Protein AF-A0A3R7WP58-F1 (afdb_monomer)

Sequence (88 aa):
MEALYPLLLRRGKPDYIRSDNGPEFSAAPFQDWLWLVGIEPIRIYPGSPTRRRFACLSGKAWDNGYNERFNGTLRSEVLNAEWFATTR

pLDDT: mean 71.29, std 17.09, range [35.31, 92.38]

Foldseek 3Di:
DVVVVVVCVVVNADQEDEDAPDPVQVDPVNVVVCVVVVRWADEDDPDDDDDDTDDPHPDDPVVCVVVVVVVVCCCPVPVVVDDDPDDD

Nearest PDB structures (foldseek):
  1a5v-assembly1_A  TM=6.564E-01  e=4.251E-02  Rous sarcoma virus (strain Schmidt-Ruppin)
  1vsh-assembly1_A  TM=6.001E-01  e=3.701E-02  Rous sarcoma virus (strain Schmidt-Ruppin)
  1asu-assembly1_A-2  TM=5.735E-01  e=3.222E-02  Avian sarcoma virus
  6qbv-assembly1_A  TM=5.704E-01  e=5.610E-02  Human T-lymphotropic virus 2
  8phj-assembly1_X  TM=3.780E-01  e=5.839E+00  Allochromatium vinosum

Solvent-accessible surface area (backbone atoms only — not comparable to full-atom values): 5672 Å² total; per-residue (Å²): 107,83,73,55,57,61,47,35,74,75,73,46,82,55,70,61,65,85,47,61,79,46,68,76,63,69,33,64,74,52,51,55,48,38,52,75,73,67,38,49,35,68,61,84,66,98,81,73,93,75,93,74,72,62,16,50,49,78,84,49,78,77,79,47,45,67,60,53,48,51,55,50,48,48,41,61,68,44,63,71,68,50,88,83,93,76,90,129

Radius of gyration: 16.31 Å; Cα contacts (8 Å, |Δi|>4): 65; chains: 1; bounding box: 30×23×52 Å

Secondary structure (DSSP, 8-state):
-TTHHHHHHHH---S-----S-HHHHSHHHHHHHHHTT-------SS-----------S-TTTTHHHHHHHHHHIIIIITTS------

Structure (mmCIF, N/CA/C/O backbone):
data_AF-A0A3R7WP58-F1
#
_entry.id   AF-A0A3R7WP58-F1
#
loop_
_atom_site.group_PDB
_atom_site.id
_atom_site.type_symbol
_atom_site.label_atom_id
_atom_site.label_alt_id
_atom_site.label_comp_id
_atom_site.label_asym_id
_atom_site.label_entity_id
_atom_site.label_seq_id
_atom_site.pdbx_PDB_ins_code
_atom_site.Cartn_x
_atom_site.Cartn_y
_atom_site.Cartn_z
_atom_site.occupancy
_atom_site.B_iso_or_equiv
_atom_site.auth_seq_id
_atom_site.auth_comp_id
_atom_site.auth_asym_id
_atom_site.auth_atom_id
_atom_site.pdbx_PDB_model_num
ATOM 1 N N . MET A 1 1 ? -5.408 7.279 -2.656 1.00 69.94 1 MET A N 1
ATOM 2 C CA . MET A 1 1 ? -6.471 6.304 -2.303 1.00 69.94 1 MET A CA 1
ATOM 3 C C . MET A 1 1 ? -7.077 5.610 -3.515 1.00 69.94 1 MET A C 1
ATOM 5 O O . MET A 1 1 ? -7.635 4.533 -3.341 1.00 69.94 1 MET A O 1
ATOM 9 N N . GLU A 1 2 ? -6.884 6.162 -4.717 1.00 81.62 2 GLU A N 1
ATOM 10 C CA . GLU A 1 2 ? -7.282 5.593 -6.015 1.00 81.62 2 GLU A CA 1
ATOM 11 C C . GLU A 1 2 ? -7.027 4.091 -6.183 1.00 81.62 2 GLU A C 1
ATOM 13 O O . GLU A 1 2 ? -7.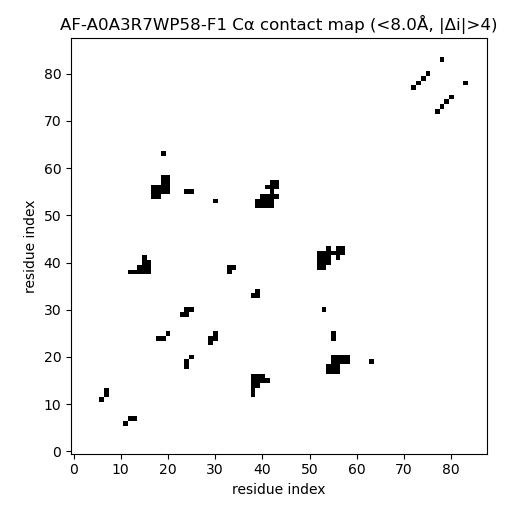863 3.389 -6.731 1.00 81.62 2 GLU A O 1
ATOM 18 N N . ALA A 1 3 ? -5.902 3.567 -5.688 1.00 84.81 3 ALA A N 1
ATOM 19 C CA . ALA A 1 3 ? -5.602 2.142 -5.818 1.00 84.81 3 ALA A CA 1
ATOM 20 C C . ALA A 1 3 ? -6.362 1.265 -4.809 1.00 84.81 3 ALA A C 1
ATOM 22 O O . ALA A 1 3 ? -6.803 0.168 -5.143 1.00 84.81 3 ALA A O 1
ATOM 23 N N . LEU A 1 4 ? -6.517 1.724 -3.563 1.00 84.38 4 LEU A N 1
ATOM 24 C CA . LEU A 1 4 ? -7.024 0.880 -2.482 1.00 84.38 4 LEU A CA 1
ATOM 25 C C . LEU A 1 4 ? -8.554 0.840 -2.456 1.00 84.38 4 LEU A C 1
ATOM 27 O O . LEU A 1 4 ? -9.127 -0.224 -2.248 1.00 84.38 4 LEU A O 1
ATOM 31 N N . TYR A 1 5 ? -9.227 1.958 -2.730 1.00 87.44 5 TYR A N 1
ATOM 32 C CA . TYR A 1 5 ? -10.690 2.023 -2.678 1.00 87.44 5 TYR A CA 1
ATOM 33 C C . TYR A 1 5 ? -11.385 1.034 -3.645 1.00 87.44 5 TYR A C 1
ATOM 35 O O . TYR A 1 5 ? -12.220 0.252 -3.184 1.00 87.44 5 TYR A O 1
ATOM 43 N N . PRO A 1 6 ? -11.004 0.936 -4.938 1.00 91.19 6 PRO A N 1
ATOM 44 C CA . PRO A 1 6 ? -11.584 -0.054 -5.850 1.00 91.19 6 PRO A CA 1
ATOM 45 C C . PRO A 1 6 ? -11.274 -1.500 -5.445 1.00 91.19 6 PRO A C 1
ATOM 47 O O . PRO A 1 6 ? -12.091 -2.396 -5.662 1.00 91.19 6 PRO A O 1
ATOM 50 N N . LEU A 1 7 ? -10.105 -1.745 -4.843 1.00 88.75 7 LEU A N 1
ATOM 51 C CA . LEU A 1 7 ? -9.735 -3.073 -4.353 1.00 88.75 7 LEU A CA 1
ATOM 52 C C . LEU A 1 7 ? -10.619 -3.501 -3.186 1.00 88.75 7 LEU A C 1
ATOM 54 O O . LEU A 1 7 ? -11.079 -4.640 -3.179 1.00 88.75 7 LEU A O 1
ATOM 58 N N . LEU A 1 8 ? -10.911 -2.592 -2.254 1.00 88.06 8 LEU A N 1
ATOM 59 C CA . LEU A 1 8 ? -11.823 -2.860 -1.142 1.00 88.06 8 LEU A CA 1
ATOM 60 C C . LEU A 1 8 ? -13.246 -3.146 -1.630 1.00 88.06 8 LEU A C 1
ATOM 62 O O . LEU A 1 8 ? -13.886 -4.064 -1.127 1.00 88.06 8 LEU A O 1
ATOM 66 N N . LEU A 1 9 ? -13.726 -2.427 -2.650 1.00 89.25 9 LEU A N 1
ATOM 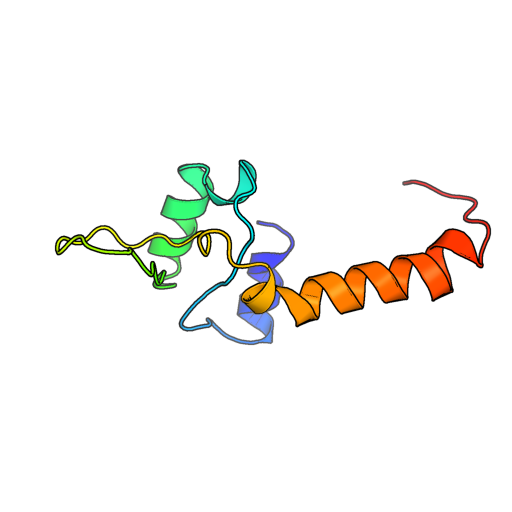67 C CA . LEU A 1 9 ? -15.033 -2.701 -3.258 1.00 89.25 9 LEU A CA 1
ATOM 68 C C . LEU A 1 9 ? -15.085 -4.079 -3.932 1.00 89.25 9 LEU A C 1
ATOM 70 O O . LEU A 1 9 ? -16.089 -4.779 -3.840 1.00 89.25 9 LEU A O 1
ATOM 74 N N . ARG A 1 10 ? -14.004 -4.483 -4.608 1.00 92.38 10 ARG A N 1
ATOM 75 C CA . ARG A 1 10 ? -13.961 -5.734 -5.379 1.00 92.38 10 ARG A CA 1
ATOM 76 C C . ARG A 1 10 ? -13.648 -6.971 -4.535 1.00 92.38 10 ARG A C 1
ATOM 78 O O . ARG A 1 10 ? -14.095 -8.063 -4.872 1.00 92.38 10 ARG A O 1
ATOM 85 N N . ARG A 1 11 ? -12.811 -6.830 -3.507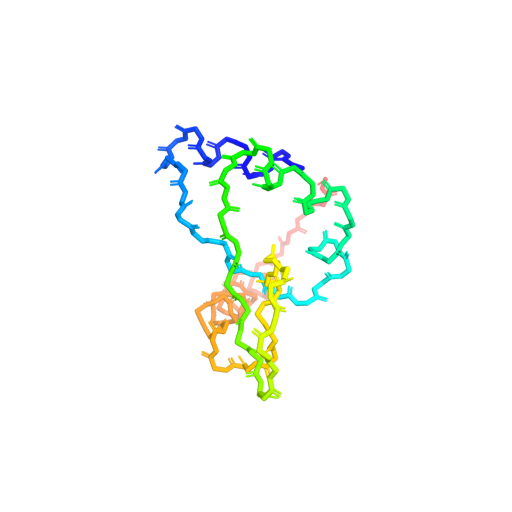 1.00 88.25 11 ARG A N 1
ATOM 86 C CA . ARG A 1 11 ? -12.292 -7.938 -2.684 1.00 88.25 11 ARG A CA 1
ATOM 87 C C . ARG A 1 11 ? -12.904 -7.972 -1.283 1.00 88.25 11 ARG A C 1
ATOM 89 O O . ARG A 1 11 ? -12.718 -8.961 -0.583 1.00 88.25 11 ARG A O 1
ATOM 96 N N . GLY A 1 12 ? -13.631 -6.927 -0.895 1.00 86.12 12 GLY A N 1
ATOM 97 C CA . GLY A 1 12 ? -14.103 -6.723 0.467 1.00 86.12 12 GLY A CA 1
ATOM 98 C C . GLY A 1 12 ? -13.064 -6.026 1.346 1.00 86.12 12 GLY A C 1
ATOM 99 O O . GLY A 1 12 ? -11.894 -5.868 0.986 1.00 86.12 12 GLY A O 1
ATOM 100 N N . LYS A 1 13 ? -13.517 -5.593 2.524 1.00 84.25 13 LYS A N 1
ATOM 101 C CA . LYS A 1 13 ? -12.667 -4.973 3.541 1.00 84.25 13 LYS A CA 1
ATOM 102 C C . LYS A 1 13 ? -11.793 -6.045 4.209 1.00 84.25 13 LYS A C 1
ATOM 104 O O . LYS A 1 13 ? -12.359 -6.949 4.820 1.00 84.25 13 LYS A O 1
ATOM 109 N N . PRO A 1 14 ? -10.454 -5.950 4.156 1.00 82.12 14 PRO A N 1
ATOM 110 C CA . PRO A 1 14 ? -9.588 -6.845 4.902 1.00 82.12 14 PRO A CA 1
ATOM 111 C C . PRO A 1 14 ? -9.614 -6.492 6.391 1.00 82.12 14 PRO A C 1
ATOM 113 O O . PRO A 1 14 ? -9.915 -5.358 6.783 1.00 82.12 14 PRO A O 1
ATOM 116 N N . ASP A 1 15 ? -9.250 -7.456 7.228 1.00 75.12 15 ASP A N 1
ATOM 117 C CA . ASP A 1 15 ? -9.060 -7.202 8.656 1.00 7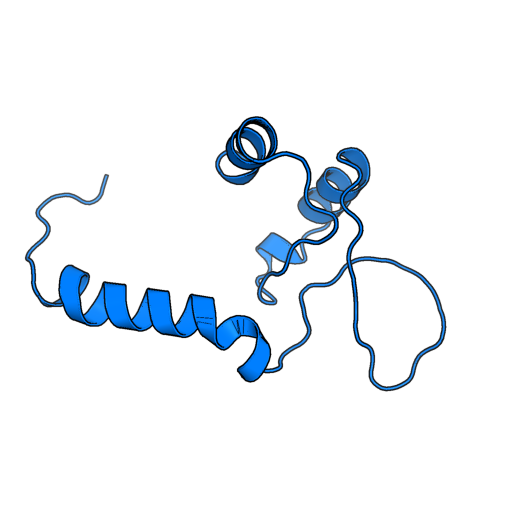5.12 15 ASP A CA 1
ATOM 118 C C . ASP A 1 15 ? -7.810 -6.353 8.903 1.00 75.12 15 ASP A C 1
ATOM 120 O O . ASP A 1 15 ? -7.832 -5.472 9.760 1.00 75.12 15 ASP A O 1
ATOM 124 N N . TYR A 1 16 ? -6.761 -6.566 8.096 1.00 71.56 16 TYR A N 1
ATOM 125 C CA . TYR A 1 16 ? -5.446 -5.950 8.258 1.00 71.56 16 TYR A CA 1
ATOM 126 C C . TYR A 1 16 ? -4.810 -5.599 6.910 1.00 71.56 16 TYR A C 1
ATOM 128 O O . TYR A 1 16 ? -4.940 -6.344 5.937 1.00 71.56 16 TYR A O 1
ATOM 136 N N . ILE A 1 17 ? -4.065 -4.491 6.868 1.00 76.50 17 ILE A N 1
ATOM 137 C CA . ILE A 1 17 ? -3.220 -4.110 5.729 1.00 76.50 17 ILE A CA 1
ATOM 138 C C . ILE A 1 17 ? -1.760 -4.111 6.169 1.00 76.50 17 ILE A C 1
ATOM 140 O O . ILE A 1 17 ? -1.399 -3.510 7.180 1.00 76.50 17 ILE A O 1
ATOM 144 N N . ARG A 1 18 ? -0.925 -4.791 5.380 1.00 74.50 18 ARG A N 1
ATOM 145 C CA . ARG A 1 18 ? 0.529 -4.815 5.522 1.00 74.50 18 ARG A CA 1
ATOM 146 C C . ARG A 1 18 ? 1.134 -3.841 4.521 1.00 74.50 18 ARG A C 1
ATOM 148 O O . ARG A 1 18 ? 0.869 -3.961 3.330 1.00 74.50 18 ARG A O 1
ATOM 155 N N . SER A 1 19 ? 1.952 -2.922 5.020 1.00 71.56 19 SER A N 1
ATOM 156 C CA . SER A 1 19 ? 2.760 -2.025 4.199 1.00 71.56 19 SER A CA 1
ATOM 157 C C . SER A 1 19 ? 4.183 -1.948 4.730 1.00 71.56 19 SER A C 1
ATOM 159 O O . SER A 1 19 ? 4.438 -2.304 5.889 1.00 71.56 19 SER A O 1
ATOM 161 N N . ASP A 1 20 ? 5.088 -1.473 3.883 1.00 70.62 20 ASP A N 1
ATOM 162 C CA . ASP A 1 20 ? 6.401 -1.023 4.318 1.00 70.62 20 ASP A CA 1
ATOM 163 C C . ASP A 1 20 ? 6.299 0.271 5.152 1.00 70.62 20 ASP A C 1
ATOM 165 O O . ASP A 1 20 ? 5.216 0.813 5.388 1.00 70.62 20 ASP A O 1
ATOM 169 N N . ASN A 1 21 ? 7.446 0.747 5.638 1.00 68.25 21 ASN A N 1
ATOM 170 C CA . ASN A 1 21 ? 7.535 1.963 6.446 1.00 68.25 21 ASN A CA 1
ATOM 171 C C . ASN A 1 21 ? 7.634 3.239 5.591 1.00 68.25 21 ASN A C 1
ATOM 173 O O . ASN A 1 21 ? 8.244 4.215 6.035 1.00 68.25 21 ASN A O 1
ATOM 177 N N . GLY A 1 22 ? 7.086 3.236 4.372 1.00 71.00 22 GLY A N 1
ATOM 178 C CA . GLY A 1 22 ? 7.071 4.418 3.521 1.00 71.00 22 GLY A CA 1
ATOM 179 C C . GLY A 1 22 ? 6.442 5.629 4.235 1.00 71.00 22 GLY A C 1
ATOM 180 O O . GLY A 1 22 ? 5.483 5.477 5.011 1.00 71.00 22 GLY A O 1
ATOM 181 N N . PRO A 1 23 ? 6.962 6.852 4.026 1.00 75.19 23 PRO A N 1
ATOM 182 C CA . PRO A 1 23 ? 6.374 8.069 4.588 1.00 75.19 23 PRO A CA 1
ATOM 183 C C . PRO A 1 23 ? 4.891 8.232 4.211 1.00 75.19 23 PRO A C 1
ATOM 185 O O . PRO A 1 23 ? 4.093 8.710 5.013 1.00 75.19 23 PRO A O 1
ATOM 188 N N . GLU A 1 24 ? 4.489 7.755 3.035 1.00 79.94 24 GLU A N 1
ATOM 189 C CA . GLU A 1 24 ? 3.111 7.738 2.547 1.00 79.94 24 GLU A CA 1
ATOM 190 C C . GLU A 1 24 ? 2.172 6.844 3.375 1.00 79.94 24 GLU A C 1
ATOM 192 O O . GLU A 1 24 ? 0.997 7.175 3.530 1.00 79.94 24 GLU A O 1
ATOM 197 N N . PHE A 1 25 ? 2.685 5.758 3.963 1.00 75.19 25 PHE A N 1
ATOM 198 C CA . PHE A 1 25 ? 1.910 4.813 4.777 1.00 75.19 25 PHE A CA 1
ATOM 199 C C . PHE A 1 25 ? 1.976 5.110 6.272 1.00 75.19 25 PHE A C 1
ATOM 201 O O . PHE A 1 25 ? 1.206 4.545 7.049 1.00 75.19 25 PHE A O 1
ATOM 208 N N . SER A 1 26 ? 2.893 5.987 6.685 1.00 72.62 26 SER A N 1
ATOM 209 C CA . SER A 1 26 ? 2.976 6.517 8.048 1.00 72.62 26 SER A CA 1
ATOM 210 C C . SER A 1 26 ? 2.275 7.872 8.206 1.00 72.62 26 SER A C 1
ATOM 212 O O . SER A 1 26 ? 1.974 8.260 9.337 1.00 72.62 26 SER A O 1
ATOM 214 N N . ALA A 1 27 ? 1.947 8.555 7.103 1.00 80.25 27 ALA A N 1
ATOM 215 C CA . ALA A 1 27 ? 1.266 9.845 7.095 1.00 80.25 27 ALA A CA 1
ATOM 216 C C . ALA A 1 27 ? -0.118 9.801 7.772 1.00 80.25 27 ALA A C 1
ATOM 218 O O . ALA A 1 27 ? -0.941 8.930 7.488 1.00 80.25 27 ALA A O 1
ATOM 219 N N . ALA A 1 28 ? -0.405 10.798 8.616 1.00 79.88 28 ALA A N 1
ATOM 220 C CA . ALA A 1 28 ? -1.657 10.890 9.375 1.00 79.88 28 ALA A CA 1
ATOM 221 C C . ALA A 1 28 ? -2.937 10.786 8.514 1.00 79.88 28 ALA A C 1
ATOM 223 O O . ALA A 1 28 ? -3.798 9.986 8.873 1.00 79.88 28 ALA A O 1
ATOM 224 N N . PRO A 1 29 ? -3.053 11.452 7.342 1.00 85.12 29 PRO A N 1
ATOM 225 C CA . PRO A 1 29 ? -4.259 11.345 6.514 1.00 85.12 29 PRO A CA 1
ATOM 226 C C . PRO A 1 29 ? -4.561 9.918 6.036 1.00 85.12 29 PRO A C 1
ATOM 228 O O . PRO A 1 29 ? -5.722 9.547 5.863 1.00 85.12 29 PRO A O 1
ATOM 231 N N . PHE A 1 30 ? -3.524 9.105 5.814 1.00 81.94 30 PHE A N 1
ATOM 232 C CA . PHE A 1 30 ? -3.688 7.706 5.427 1.00 81.94 30 PHE A CA 1
ATOM 233 C C . PHE A 1 30 ? -4.190 6.859 6.603 1.00 81.94 30 PHE A C 1
ATOM 235 O O . PHE A 1 30 ? -5.100 6.045 6.430 1.00 81.94 30 PHE A O 1
ATOM 242 N N . GLN A 1 31 ? -3.658 7.113 7.802 1.00 78.25 31 GLN A N 1
ATOM 243 C CA . GLN A 1 31 ? -4.104 6.452 9.029 1.00 78.25 31 GLN A CA 1
ATOM 244 C C . GLN A 1 31 ? -5.562 6.782 9.362 1.00 78.25 31 GLN A C 1
ATOM 246 O O . GLN A 1 31 ? -6.356 5.882 9.641 1.00 78.25 31 GLN A O 1
ATOM 251 N N . ASP A 1 32 ? -5.936 8.058 9.285 1.00 82.94 32 ASP A N 1
ATOM 252 C CA . ASP A 1 32 ? -7.293 8.512 9.595 1.00 82.94 32 ASP A CA 1
ATOM 253 C C . ASP A 1 32 ? -8.320 7.860 8.665 1.00 82.94 32 ASP A C 1
ATOM 255 O O . ASP A 1 32 ? -9.369 7.385 9.103 1.00 82.94 32 ASP A O 1
ATOM 259 N N . TRP A 1 33 ? -7.997 7.751 7.377 1.00 86.38 33 TRP A N 1
ATOM 260 C CA . TRP A 1 33 ? -8.874 7.089 6.419 1.00 86.38 33 TRP A CA 1
ATOM 261 C C . TRP A 1 33 ? -9.006 5.587 6.660 1.00 86.38 33 TRP A C 1
ATOM 263 O O . TRP A 1 33 ? -10.116 5.059 6.614 1.00 86.38 33 TRP A O 1
ATOM 273 N N . LEU A 1 34 ? -7.913 4.886 6.963 1.00 82.19 34 LEU A N 1
ATOM 274 C CA . LEU A 1 34 ? -7.979 3.459 7.280 1.00 82.19 34 LEU A CA 1
ATOM 275 C C . LEU A 1 34 ? -8.840 3.194 8.526 1.00 82.19 34 LEU A C 1
ATOM 277 O O . LEU A 1 34 ? -9.602 2.223 8.551 1.00 82.19 34 LEU A O 1
ATOM 281 N N . TRP A 1 35 ? -8.789 4.096 9.511 1.00 78.81 35 TRP A N 1
ATOM 282 C CA . TRP A 1 35 ? -9.667 4.049 10.677 1.00 78.81 35 TRP A CA 1
ATOM 283 C C . TRP A 1 35 ? -11.141 4.249 10.302 1.00 78.81 35 TRP A C 1
ATOM 285 O O . TRP A 1 35 ? -11.986 3.460 10.724 1.00 78.81 35 TRP A O 1
ATOM 295 N N . LEU A 1 36 ? -11.450 5.240 9.457 1.00 83.75 36 LEU A N 1
ATOM 296 C CA . LEU A 1 36 ? -12.814 5.498 8.972 1.00 83.75 36 LEU A CA 1
ATOM 297 C C . LEU A 1 36 ? -13.398 4.323 8.181 1.00 83.75 36 LEU A C 1
ATOM 299 O O . LEU A 1 36 ? -14.590 4.040 8.275 1.00 83.75 36 LEU A O 1
ATOM 303 N N . VAL A 1 37 ? -12.563 3.620 7.417 1.00 82.56 37 VAL A N 1
ATOM 304 C CA . VAL A 1 37 ? -12.969 2.433 6.650 1.00 82.56 37 VAL A CA 1
ATOM 305 C C . VAL A 1 37 ? -13.101 1.191 7.547 1.00 82.56 37 VAL A C 1
ATOM 307 O O . VAL A 1 37 ? -13.621 0.165 7.113 1.00 82.56 37 VAL A O 1
ATOM 310 N N . GLY A 1 38 ? -12.692 1.269 8.817 1.00 79.88 38 GLY A N 1
ATOM 311 C CA . GLY A 1 38 ? -12.793 0.170 9.777 1.00 79.88 38 GLY A CA 1
ATOM 312 C C . GLY A 1 38 ? -11.753 -0.926 9.551 1.00 79.88 38 GLY A C 1
ATOM 313 O O . GLY A 1 38 ? -12.014 -2.098 9.840 1.00 79.88 38 GLY A O 1
ATOM 314 N N . ILE A 1 39 ? -10.597 -0.579 8.983 1.00 78.44 39 ILE A N 1
ATOM 315 C CA . ILE A 1 39 ? -9.466 -1.495 8.824 1.00 78.44 39 ILE A CA 1
ATOM 316 C C . ILE A 1 39 ? -8.589 -1.353 10.066 1.00 78.44 39 ILE A C 1
ATOM 318 O O . ILE A 1 39 ? -8.037 -0.284 10.331 1.00 78.44 39 ILE A O 1
ATOM 322 N N . GLU A 1 40 ? -8.493 -2.427 10.854 1.00 63.25 40 GLU A N 1
ATOM 323 C CA . GLU A 1 40 ? -7.678 -2.418 12.061 1.00 63.25 40 GLU A CA 1
ATOM 324 C C . GLU A 1 40 ? -6.197 -2.598 11.700 1.00 63.25 40 GLU A C 1
ATOM 326 O O . GLU A 1 40 ? -5.854 -3.397 10.833 1.00 63.25 40 GLU A O 1
ATOM 331 N N . PRO A 1 41 ? -5.278 -1.891 12.361 1.00 57.50 41 PRO A N 1
ATOM 332 C CA . PRO A 1 41 ? -3.851 -2.130 12.110 1.00 57.50 41 PRO A CA 1
ATOM 333 C C . PRO A 1 41 ? -3.132 -2.914 13.225 1.00 57.50 41 PRO A C 1
ATOM 335 O O . PRO A 1 41 ? -3.301 -2.604 14.408 1.00 57.50 41 PRO A O 1
ATOM 338 N N . ILE A 1 42 ? -2.236 -3.851 12.875 1.00 53.50 42 ILE A N 1
ATOM 339 C CA . ILE A 1 42 ? -1.508 -4.705 13.849 1.00 53.50 42 ILE A CA 1
ATOM 340 C C . ILE A 1 42 ? -0.035 -4.333 13.996 1.00 53.50 42 ILE A C 1
ATOM 342 O O . ILE A 1 42 ? 0.772 -4.709 13.145 1.00 53.50 42 ILE A O 1
ATOM 346 N N . ARG A 1 43 ? 0.369 -3.713 15.117 1.00 48.69 43 ARG A N 1
ATOM 347 C CA . ARG A 1 43 ? 1.797 -3.490 15.416 1.00 48.69 43 ARG A CA 1
ATOM 348 C C . ARG A 1 43 ? 2.349 -4.603 16.293 1.00 48.69 43 ARG A C 1
ATOM 350 O O . ARG A 1 43 ? 1.799 -4.882 17.352 1.00 48.69 43 ARG A O 1
ATOM 357 N N . ILE A 1 44 ? 3.491 -5.161 15.896 1.00 42.19 44 ILE A N 1
ATOM 358 C CA . ILE A 1 44 ? 4.340 -5.972 16.771 1.00 42.19 44 ILE A CA 1
ATOM 359 C C . ILE A 1 44 ? 5.386 -5.019 17.358 1.00 42.19 44 ILE A C 1
ATOM 361 O O . ILE A 1 44 ? 6.251 -4.521 16.639 1.00 42.19 44 ILE A O 1
ATOM 365 N N . TYR A 1 45 ? 5.282 -4.710 18.649 1.00 37.59 45 TYR A N 1
ATOM 366 C CA . TYR A 1 45 ? 6.335 -4.008 19.384 1.00 37.59 45 TYR A CA 1
ATOM 367 C C . TYR A 1 45 ? 7.208 -5.036 20.107 1.00 37.59 45 TYR A C 1
ATOM 369 O O . TYR A 1 45 ? 6.658 -5.879 20.819 1.00 37.59 45 TYR A O 1
ATOM 377 N N . PRO A 1 46 ? 8.548 -4.947 20.042 1.00 41.59 46 PRO A N 1
ATOM 378 C CA . PRO A 1 46 ? 9.367 -5.531 21.086 1.00 41.59 46 PRO A CA 1
ATOM 379 C C . PRO A 1 46 ? 9.199 -4.655 22.341 1.00 41.59 46 PRO A C 1
ATOM 381 O O . PRO A 1 46 ? 9.853 -3.627 22.483 1.00 41.59 46 PRO A O 1
ATOM 384 N N . GLY A 1 47 ? 8.261 -5.037 23.216 1.00 46.41 47 GLY A N 1
ATOM 385 C CA . GLY A 1 47 ? 8.254 -4.624 24.625 1.00 46.41 47 GLY A CA 1
ATOM 386 C C . GLY A 1 47 ? 7.452 -3.384 25.057 1.00 46.41 47 GLY A C 1
ATOM 387 O O . GLY A 1 47 ? 7.941 -2.671 25.925 1.00 46.41 47 GLY A O 1
ATOM 388 N N . SER A 1 48 ? 6.234 -3.105 24.563 1.00 43.09 48 SER A N 1
ATOM 389 C CA . SER A 1 48 ? 5.399 -2.047 25.186 1.00 43.09 48 SER A CA 1
ATOM 390 C C . SER A 1 48 ? 3.890 -2.363 25.237 1.00 43.09 48 SER A C 1
ATOM 392 O O 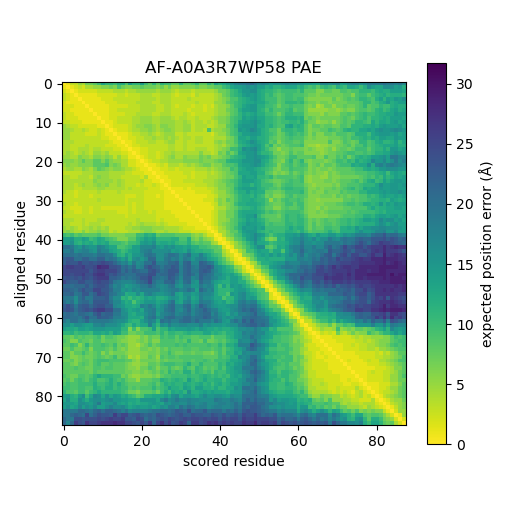. SER A 1 48 ? 3.389 -2.969 24.287 1.00 43.09 48 SER A O 1
ATOM 394 N N . PRO A 1 49 ? 3.149 -1.981 26.311 1.00 50.16 49 PRO A N 1
ATOM 395 C CA . PRO A 1 49 ? 1.840 -2.553 26.648 1.00 50.16 49 PRO A CA 1
ATOM 396 C C . PRO A 1 49 ? 0.606 -1.747 26.193 1.00 50.16 49 PRO A C 1
ATOM 398 O O . PRO A 1 49 ? -0.510 -2.172 26.487 1.00 50.16 49 PRO A O 1
ATOM 401 N N . THR A 1 50 ? 0.726 -0.598 25.513 1.00 35.31 50 THR A N 1
ATOM 402 C CA . THR A 1 50 ? -0.422 0.333 25.411 1.00 35.31 50 THR A CA 1
ATOM 403 C C . THR A 1 50 ? -0.791 0.780 23.991 1.00 35.31 50 THR A C 1
ATOM 405 O O . THR A 1 50 ? 0.006 1.337 23.243 1.00 35.31 50 THR A O 1
ATOM 408 N N . ARG A 1 51 ? -2.073 0.541 23.664 1.00 42.34 51 ARG A N 1
ATOM 409 C CA . ARG A 1 51 ? -2.850 0.924 22.470 1.00 42.34 51 ARG A CA 1
ATOM 410 C C . ARG A 1 51 ? -2.460 2.271 21.842 1.00 42.34 51 ARG A C 1
ATOM 412 O O . ARG A 1 51 ? -2.708 3.319 22.430 1.00 42.34 51 ARG A O 1
ATOM 419 N N . ARG A 1 52 ? -2.086 2.224 20.561 1.00 39.25 52 ARG A N 1
ATOM 420 C CA . ARG A 1 52 ? -2.698 2.986 19.453 1.00 39.25 52 ARG A CA 1
ATOM 421 C C . ARG A 1 52 ? -2.361 2.252 18.152 1.00 39.25 52 ARG A C 1
ATOM 423 O O . ARG A 1 52 ? -1.201 1.969 17.870 1.00 39.25 52 ARG A O 1
ATOM 430 N N . ARG A 1 53 ? -3.410 1.816 17.456 1.00 46.34 53 ARG A N 1
ATOM 431 C CA . ARG A 1 53 ? -3.373 0.826 16.377 1.00 46.34 53 ARG A CA 1
ATOM 432 C C . ARG A 1 53 ? -3.092 1.549 15.055 1.00 46.34 53 ARG A C 1
ATOM 434 O O . ARG A 1 53 ? -4.005 2.152 14.519 1.00 46.34 53 ARG A O 1
ATOM 441 N N . PHE A 1 54 ? -1.829 1.536 14.617 1.00 46.81 54 PHE A N 1
ATOM 442 C CA . PHE A 1 54 ? -1.348 1.569 13.224 1.00 46.81 54 PHE A CA 1
ATOM 443 C C . PHE A 1 54 ? -0.085 0.724 13.094 1.00 46.81 54 PHE A C 1
ATOM 445 O O . PHE A 1 54 ? 0.771 0.757 13.981 1.00 46.81 54 PHE A O 1
ATOM 452 N N . ALA A 1 55 ? 0.024 -0.054 12.019 1.00 44.84 55 ALA A N 1
ATOM 453 C CA . ALA A 1 55 ? 1.223 -0.817 11.730 1.00 44.84 55 ALA A CA 1
ATOM 454 C C . ALA A 1 55 ? 1.524 -0.888 10.246 1.00 44.84 55 ALA A C 1
ATOM 456 O O . ALA A 1 55 ? 1.253 -1.865 9.558 1.00 44.84 55 ALA A O 1
ATOM 457 N N . CYS A 1 56 ? 2.220 0.151 9.812 1.00 45.22 56 CYS A N 1
ATOM 458 C CA . CYS A 1 56 ? 3.542 -0.059 9.240 1.00 45.22 56 CYS A CA 1
ATOM 459 C C . CYS A 1 56 ? 4.231 -1.231 9.960 1.00 45.22 56 CYS A C 1
ATOM 461 O O . CYS A 1 56 ? 4.596 -1.122 11.139 1.00 45.22 56 CYS A O 1
ATOM 463 N N . LEU A 1 57 ? 4.301 -2.391 9.310 1.00 47.59 57 LEU A N 1
ATOM 464 C CA . LEU A 1 57 ? 4.972 -3.544 9.887 1.00 47.59 57 LEU A CA 1
ATOM 465 C C . LEU A 1 57 ? 6.452 -3.213 9.967 1.00 47.59 57 LEU A C 1
ATOM 467 O O . LEU A 1 57 ? 7.167 -3.166 8.973 1.00 47.59 57 LEU A O 1
ATOM 471 N N . SER A 1 58 ? 6.889 -2.955 11.194 1.00 40.50 58 SER A N 1
ATOM 472 C CA . SER A 1 58 ? 8.271 -2.694 11.544 1.00 40.50 58 SER A CA 1
ATOM 473 C C . SER A 1 58 ? 9.184 -3.812 11.030 1.00 40.50 58 SER A C 1
ATOM 475 O O . SER A 1 58 ? 9.375 -4.823 11.703 1.00 40.50 58 SER A O 1
ATOM 477 N N . GLY A 1 59 ? 9.804 -3.586 9.873 1.00 42.22 59 GLY A N 1
ATOM 478 C CA . GLY A 1 59 ? 11.228 -3.835 9.661 1.00 42.22 59 GLY A CA 1
ATOM 479 C C . GLY A 1 59 ? 11.730 -5.257 9.900 1.00 42.22 59 GLY A C 1
ATOM 480 O O . GLY A 1 59 ? 12.846 -5.422 10.387 1.00 42.22 59 GLY A O 1
ATOM 481 N N . LYS A 1 60 ? 10.964 -6.290 9.545 1.00 45.12 60 LYS A N 1
ATOM 482 C CA . LYS A 1 60 ? 11.563 -7.603 9.283 1.00 45.12 60 LYS A CA 1
ATOM 483 C C . LYS A 1 60 ? 11.467 -7.873 7.792 1.00 45.12 60 LYS A C 1
ATOM 485 O O . LYS A 1 60 ? 10.377 -8.125 7.294 1.00 45.12 60 LYS A O 1
ATOM 490 N N . ALA A 1 61 ? 12.614 -7.859 7.112 1.00 44.62 61 ALA A N 1
ATOM 491 C CA . ALA A 1 61 ? 12.758 -8.240 5.701 1.00 44.62 61 ALA A CA 1
ATOM 492 C C . ALA A 1 61 ? 12.034 -9.563 5.363 1.00 44.62 61 ALA A C 1
ATOM 494 O O . ALA A 1 61 ? 11.555 -9.769 4.258 1.00 44.62 61 ALA A O 1
ATOM 495 N N . TRP A 1 62 ? 11.864 -10.446 6.352 1.00 49.59 62 TRP A N 1
ATOM 496 C CA . TRP A 1 62 ? 11.147 -11.708 6.190 1.00 49.59 62 TRP A CA 1
ATOM 497 C C . TRP A 1 62 ? 9.642 -11.567 5.892 1.00 49.59 62 TRP A C 1
ATOM 499 O O . TRP A 1 62 ? 9.073 -12.409 5.205 1.00 49.59 62 TRP A O 1
ATOM 509 N N . ASP A 1 63 ? 8.977 -10.518 6.384 1.00 53.12 63 ASP A N 1
ATOM 510 C CA . ASP A 1 63 ? 7.511 -10.412 6.321 1.00 53.12 63 ASP A CA 1
ATOM 511 C C . ASP A 1 63 ? 7.001 -9.790 5.007 1.00 53.12 63 ASP A C 1
ATOM 513 O O . ASP A 1 63 ? 5.845 -9.985 4.622 1.00 53.12 63 ASP A O 1
ATOM 517 N N . ASN A 1 64 ? 7.868 -9.074 4.288 1.00 63.56 64 ASN A N 1
ATOM 518 C CA . ASN A 1 64 ? 7.570 -8.501 2.974 1.00 63.56 64 ASN A CA 1
ATOM 519 C C . ASN A 1 64 ? 8.090 -9.370 1.814 1.00 63.56 64 ASN A C 1
ATOM 521 O O . ASN A 1 64 ? 8.022 -8.967 0.653 1.00 63.56 64 ASN A O 1
ATOM 525 N N . GLY A 1 65 ? 8.575 -10.582 2.107 1.00 66.56 65 GLY A N 1
ATOM 526 C CA . GLY A 1 65 ? 9.264 -11.431 1.135 1.00 66.56 65 GLY A CA 1
ATOM 527 C C . GLY A 1 65 ? 8.446 -11.760 -0.119 1.00 66.56 65 GLY A C 1
ATOM 528 O O . GLY A 1 65 ? 9.023 -11.975 -1.178 1.00 66.56 65 GLY A O 1
ATOM 529 N N . TYR A 1 66 ? 7.110 -11.762 -0.045 1.00 73.62 66 TYR A N 1
ATOM 530 C CA . TYR A 1 66 ? 6.268 -11.939 -1.234 1.00 73.62 66 TYR A CA 1
ATOM 531 C C . TYR A 1 66 ? 6.331 -10.729 -2.176 1.00 73.62 66 TYR A C 1
ATOM 533 O O . TYR A 1 66 ? 6.550 -10.894 -3.374 1.00 73.62 66 TYR A O 1
ATOM 541 N N . ASN A 1 67 ? 6.179 -9.517 -1.635 1.00 75.38 67 ASN A N 1
ATOM 542 C CA . ASN A 1 67 ? 6.219 -8.286 -2.422 1.00 75.38 67 ASN A CA 1
ATOM 543 C C . ASN A 1 67 ? 7.629 -8.035 -2.976 1.00 75.38 67 ASN A C 1
ATOM 545 O O . ASN A 1 67 ? 7.789 -7.659 -4.131 1.00 75.38 67 ASN A O 1
ATOM 549 N N . GLU A 1 68 ? 8.663 -8.318 -2.179 1.00 79.25 68 GLU A N 1
ATOM 550 C CA . GLU A 1 68 ? 10.059 -8.220 -2.615 1.00 79.25 68 GLU A CA 1
ATOM 551 C C . GLU A 1 68 ? 10.378 -9.192 -3.752 1.00 79.25 68 GLU A C 1
ATOM 553 O O . GLU A 1 68 ? 10.970 -8.787 -4.752 1.00 79.25 68 GLU A O 1
ATOM 558 N N . ARG A 1 69 ? 9.938 -10.456 -3.646 1.00 83.69 69 ARG A N 1
ATOM 559 C CA . ARG A 1 69 ? 10.092 -11.439 -4.72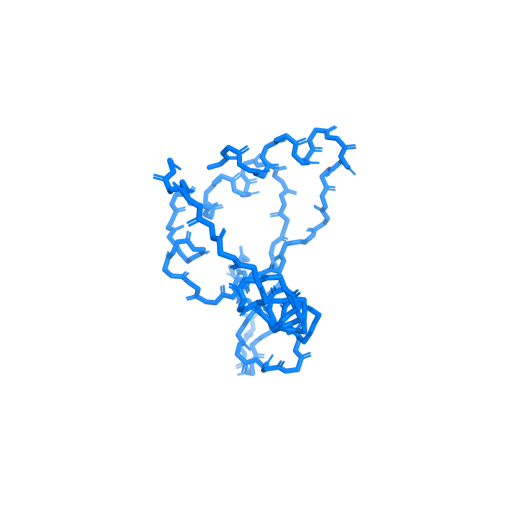9 1.00 83.69 69 ARG A CA 1
ATOM 560 C C . ARG A 1 69 ? 9.361 -10.998 -5.986 1.00 83.69 69 ARG A C 1
ATOM 562 O O . ARG A 1 69 ? 9.960 -11.011 -7.052 1.00 83.69 69 ARG A O 1
ATOM 569 N N . PHE A 1 70 ? 8.106 -10.571 -5.861 1.00 84.69 70 PHE A N 1
ATOM 570 C CA . PHE A 1 70 ? 7.331 -10.091 -7.001 1.00 84.69 70 PHE A CA 1
ATOM 571 C C . PHE A 1 70 ? 8.017 -8.909 -7.699 1.00 84.69 70 PHE A C 1
ATOM 573 O O . PHE A 1 70 ? 8.210 -8.948 -8.911 1.00 84.69 70 PHE A O 1
ATOM 580 N N . ASN A 1 71 ? 8.452 -7.898 -6.941 1.00 83.94 71 ASN A N 1
ATOM 581 C CA . ASN A 1 71 ? 9.131 -6.726 -7.497 1.00 83.94 71 ASN A CA 1
ATOM 582 C C . ASN A 1 71 ? 10.473 -7.089 -8.146 1.00 83.94 71 ASN A C 1
ATOM 584 O O . ASN A 1 71 ? 10.818 -6.540 -9.193 1.00 83.94 71 ASN A O 1
ATOM 588 N N . GLY A 1 72 ? 11.216 -8.028 -7.553 1.00 86.94 72 GLY A N 1
ATOM 589 C CA . GLY A 1 72 ? 12.448 -8.563 -8.128 1.00 86.94 72 GLY A CA 1
ATOM 590 C C . GLY A 1 72 ? 12.202 -9.258 -9.466 1.00 86.94 72 GLY A C 1
ATOM 591 O O . GLY A 1 72 ? 12.813 -8.877 -10.463 1.00 86.94 72 GLY A O 1
ATOM 592 N N . THR A 1 73 ? 11.266 -10.210 -9.497 1.00 90.31 73 THR A N 1
ATOM 593 C CA . THR A 1 73 ? 10.885 -10.963 -10.702 1.00 90.31 73 THR A CA 1
ATOM 594 C C . THR A 1 73 ? 10.355 -10.043 -11.797 1.00 90.31 73 THR A C 1
ATOM 596 O O . THR A 1 73 ? 10.823 -10.109 -12.930 1.00 90.31 73 THR A O 1
ATOM 599 N N . LEU A 1 74 ? 9.444 -9.122 -11.470 1.00 89.50 74 LEU A N 1
ATOM 600 C CA . LEU A 1 74 ? 8.906 -8.156 -12.430 1.00 89.50 74 LEU A CA 1
ATOM 601 C C . LEU A 1 74 ? 10.024 -7.313 -13.055 1.00 89.50 74 LEU A C 1
ATOM 603 O O . LEU A 1 74 ? 10.033 -7.064 -14.261 1.00 89.50 74 LEU A O 1
ATOM 607 N N . ARG A 1 75 ? 10.997 -6.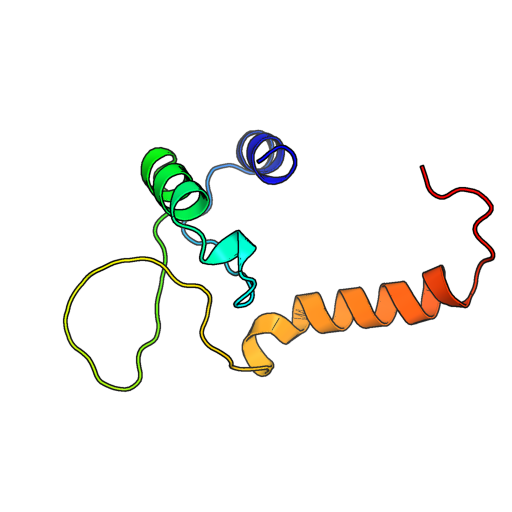884 -12.246 1.00 89.88 75 ARG A N 1
ATOM 608 C CA . ARG A 1 75 ? 12.123 -6.103 -12.748 1.00 89.88 75 ARG A CA 1
ATOM 609 C C . ARG A 1 75 ? 13.036 -6.926 -13.652 1.00 89.88 75 ARG A C 1
ATOM 611 O O . ARG A 1 75 ? 13.429 -6.432 -14.704 1.00 89.88 75 ARG A O 1
ATOM 618 N N . SER A 1 76 ? 13.389 -8.145 -13.246 1.00 89.75 76 SER A N 1
ATOM 619 C CA . SER A 1 76 ? 14.319 -8.984 -14.004 1.00 89.75 76 SER A CA 1
ATOM 620 C C . SER A 1 76 ? 13.716 -9.516 -15.297 1.00 89.75 76 SER A C 1
ATOM 622 O O . SER A 1 76 ? 14.393 -9.509 -16.318 1.00 89.75 76 SER A O 1
ATOM 624 N N . GLU A 1 77 ? 12.467 -9.973 -15.253 1.00 91.44 77 GLU A N 1
ATOM 625 C CA . GLU A 1 77 ? 11.845 -10.704 -16.360 1.00 91.44 77 GLU A CA 1
ATOM 626 C C . GLU A 1 77 ? 11.094 -9.800 -17.332 1.00 91.44 77 GLU A C 1
ATOM 628 O O . GLU A 1 77 ? 10.905 -10.182 -18.480 1.00 91.44 77 GLU A O 1
ATOM 633 N N . VAL A 1 78 ? 10.668 -8.614 -16.894 1.00 89.25 78 VAL A N 1
ATOM 634 C CA . VAL A 1 78 ? 9.874 -7.706 -17.730 1.00 89.25 78 VAL A CA 1
ATOM 635 C C . VAL A 1 78 ? 10.624 -6.403 -17.956 1.00 89.25 78 VAL A C 1
ATOM 637 O O . VAL A 1 78 ? 10.971 -6.082 -19.089 1.00 89.25 78 VAL A O 1
ATOM 640 N N . LEU A 1 79 ? 10.930 -5.659 -16.888 1.00 88.00 79 LEU A N 1
ATOM 641 C CA . LEU A 1 79 ? 11.444 -4.289 -17.035 1.00 88.00 79 LEU A CA 1
ATOM 642 C C . LEU A 1 79 ? 12.848 -4.213 -17.649 1.00 88.00 79 LEU A C 1
ATOM 644 O O . LEU A 1 79 ? 13.139 -3.267 -18.372 1.00 88.00 79 LEU A O 1
ATOM 648 N N . ASN A 1 80 ? 13.714 -5.181 -17.350 1.00 87.75 80 ASN A N 1
ATOM 649 C CA . ASN A 1 80 ? 15.065 -5.239 -17.911 1.00 87.75 80 ASN A CA 1
ATOM 650 C C . ASN A 1 80 ? 15.137 -6.025 -19.232 1.00 87.75 80 ASN A C 1
ATOM 652 O O . ASN A 1 80 ? 16.139 -5.913 -19.935 1.00 87.75 80 ASN A O 1
ATOM 656 N N . ALA A 1 81 ? 14.131 -6.852 -19.530 1.00 86.94 81 ALA A N 1
ATOM 657 C CA . ALA A 1 81 ? 14.112 -7.704 -20.718 1.00 86.94 81 ALA A CA 1
ATOM 658 C C . ALA A 1 81 ? 13.544 -6.981 -21.948 1.00 86.94 81 ALA A C 1
ATOM 660 O O . ALA A 1 81 ? 13.960 -7.261 -23.068 1.00 86.94 81 ALA A O 1
ATOM 661 N N . GLU A 1 82 ? 12.632 -6.031 -21.736 1.00 84.69 82 GLU A N 1
ATOM 662 C CA . GLU A 1 82 ? 11.907 -5.338 -22.800 1.00 84.69 82 GLU A CA 1
ATOM 663 C C . GLU A 1 82 ? 12.238 -3.838 -22.837 1.00 84.69 82 GLU A C 1
ATOM 665 O O . GLU A 1 82 ? 12.474 -3.203 -21.807 1.00 84.69 82 GLU A O 1
ATOM 670 N N . TRP A 1 83 ? 12.226 -3.239 -24.034 1.00 82.94 83 TRP A N 1
ATOM 671 C CA . TRP A 1 83 ? 12.375 -1.789 -24.191 1.00 82.94 83 TRP A CA 1
ATOM 672 C C . TRP A 1 83 ? 11.007 -1.104 -24.209 1.00 82.94 83 TRP A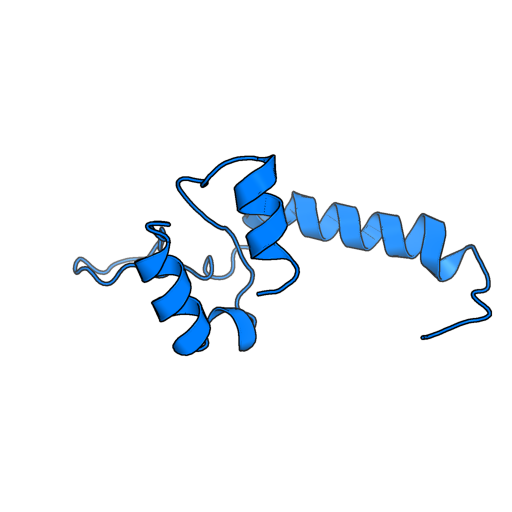 C 1
ATOM 674 O O . TRP A 1 83 ? 10.214 -1.282 -25.135 1.00 82.94 83 TRP A O 1
ATOM 684 N N . PHE A 1 84 ? 10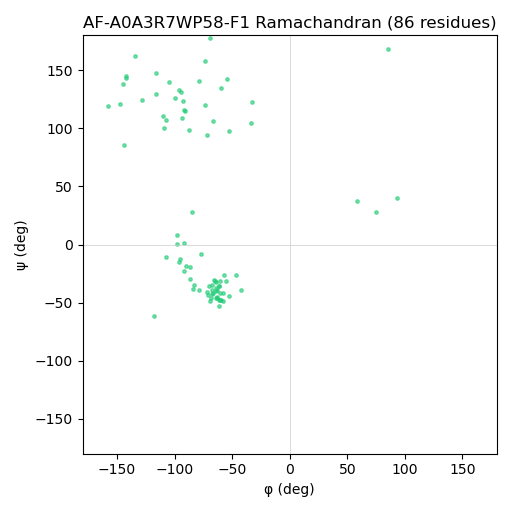.738 -0.263 -23.212 1.00 82.81 84 PHE A N 1
ATOM 685 C CA . PHE A 1 84 ? 9.471 0.460 -23.104 1.00 82.81 84 PHE A CA 1
ATOM 686 C C . PHE A 1 84 ? 9.572 1.839 -23.760 1.00 82.81 84 PHE A C 1
ATOM 688 O O . PHE A 1 84 ? 10.409 2.660 -23.395 1.00 82.81 84 PHE A O 1
ATOM 695 N N . ALA A 1 85 ? 8.688 2.116 -24.719 1.00 81.12 85 ALA A N 1
ATOM 696 C CA . ALA A 1 85 ? 8.688 3.366 -25.483 1.00 81.12 85 ALA A CA 1
ATOM 697 C C . ALA A 1 85 ? 7.805 4.478 -24.879 1.00 81.12 85 ALA A C 1
ATOM 699 O O . ALA A 1 85 ? 7.657 5.542 -25.477 1.00 81.12 85 ALA A O 1
ATOM 700 N N . THR A 1 86 ? 7.152 4.258 -23.734 1.00 75.38 86 THR A N 1
ATOM 701 C CA . THR A 1 86 ? 6.219 5.242 -23.162 1.00 75.38 86 THR A CA 1
ATOM 702 C C . THR A 1 86 ? 6.227 5.211 -21.639 1.00 75.38 86 THR A C 1
ATOM 704 O O . THR A 1 86 ? 5.883 4.207 -21.026 1.00 75.38 86 THR A O 1
ATOM 707 N N . THR A 1 87 ? 6.552 6.352 -21.039 1.00 62.34 87 THR A N 1
ATOM 708 C CA . THR A 1 87 ? 6.271 6.698 -19.641 1.00 62.34 87 THR A CA 1
ATOM 709 C C . THR A 1 87 ? 5.189 7.769 -19.669 1.00 62.34 87 THR A C 1
ATOM 711 O O . THR A 1 87 ? 5.483 8.920 -19.995 1.00 62.34 87 THR A O 1
ATOM 714 N N . ARG A 1 88 ? 3.935 7.384 -19.438 1.00 55.78 88 ARG A N 1
ATOM 715 C CA . ARG A 1 88 ? 2.819 8.326 -19.333 1.00 55.78 88 ARG A CA 1
ATOM 716 C C . ARG A 1 88 ? 2.367 8.426 -17.889 1.00 55.78 88 ARG A C 1
ATOM 718 O O . ARG A 1 88 ? 2.395 7.371 -17.218 1.00 55.78 88 ARG A O 1
#

Mean predicted aligned error: 10.92 Å